Protein AF-A0A958FDQ9-F1 (afdb_monomer_lite)

Sequence (107 aa):
LAAIGYEPAINLDTLETREETASHRALYLRIGVAGFSFGNIMLLSFPEYLSIGDDLLASFRSFFGILNILLALPVLLYSASEYLLSAWRGLRHRTVNIDVPLSLGIL

Radius of gyration: 22.97 Å; chains: 1; bounding box: 44×41×72 Å

Secondary structure (DSSP, 8-state):
-TTS-------HHHHHHHHHHHHHHHHHHHHHHHHHHHHHHHHHHHHHHHT-SHHHHHHHHHHHHHHHHHHHHHIIIIISHHHHHHHHHHHHTT---THHHHHHHH-

Structure (mmCIF, N/CA/C/O backbone):
data_AF-A0A958FDQ9-F1
#
_entry.id   AF-A0A958FDQ9-F1
#
loop_
_atom_site.group_PDB
_atom_site.id
_atom_site.type_symbol
_atom_site.label_atom_id
_atom_site.label_alt_id
_atom_site.label_comp_id
_atom_site.label_asym_id
_atom_site.label_entity_id
_atom_site.label_seq_id
_atom_site.pdbx_PDB_ins_code
_atom_site.Cartn_x
_atom_site.Cartn_y
_atom_site.Cartn_z
_atom_site.occupancy
_atom_site.B_iso_or_equiv
_atom_site.auth_seq_id
_atom_site.auth_comp_id
_atom_site.auth_asym_id
_atom_site.auth_atom_id
_atom_site.pdbx_PDB_model_num
ATOM 1 N N . LEU A 1 1 ? -23.703 -27.492 38.932 1.00 51.25 1 LEU A N 1
ATOM 2 C CA . LEU A 1 1 ? -22.521 -26.633 39.184 1.00 51.25 1 LEU A CA 1
ATOM 3 C C . LEU A 1 1 ? -22.857 -25.218 39.695 1.00 51.25 1 LEU A C 1
ATOM 5 O O . LEU A 1 1 ? -21.961 -24.598 40.235 1.00 51.25 1 LEU A O 1
ATOM 9 N N . ALA A 1 2 ? -24.106 -24.727 39.642 1.00 50.47 2 ALA A N 1
ATOM 10 C CA . ALA A 1 2 ? -24.504 -23.422 40.211 1.00 50.47 2 ALA A CA 1
ATOM 11 C C . ALA A 1 2 ? -24.867 -23.448 41.721 1.00 50.47 2 ALA A C 1
ATOM 13 O O . ALA A 1 2 ? -25.482 -22.524 42.234 1.00 50.47 2 ALA A O 1
ATOM 14 N N . ALA A 1 3 ? -24.527 -24.524 42.438 1.00 59.78 3 ALA A N 1
ATOM 15 C CA . ALA A 1 3 ? -24.989 -24.767 43.810 1.00 59.78 3 ALA A CA 1
ATOM 16 C C . ALA A 1 3 ? -24.019 -24.274 44.905 1.00 59.78 3 ALA A C 1
ATOM 18 O O . ALA A 1 3 ? -24.304 -24.450 46.083 1.00 59.78 3 ALA A O 1
ATOM 19 N N . ILE A 1 4 ? -22.878 -23.681 44.532 1.00 65.00 4 ILE A N 1
ATOM 20 C CA . ILE A 1 4 ? -21.798 -23.293 45.463 1.00 65.00 4 ILE A CA 1
ATOM 21 C C . ILE A 1 4 ? -21.588 -21.772 45.571 1.00 65.00 4 ILE A C 1
ATOM 23 O O . ILE A 1 4 ? -20.571 -21.326 46.087 1.00 65.00 4 ILE A O 1
ATOM 27 N N . GLY A 1 5 ? -22.547 -20.962 45.110 1.00 57.28 5 GLY A N 1
ATOM 28 C CA . GLY A 1 5 ? -22.583 -19.517 45.390 1.00 57.28 5 GLY A CA 1
ATOM 29 C C . GLY A 1 5 ? -21.490 -18.664 44.736 1.00 57.28 5 GLY A C 1
ATOM 30 O O . GLY A 1 5 ? -21.445 -17.467 44.989 1.00 57.28 5 GLY A O 1
ATOM 31 N N . TYR A 1 6 ? -20.630 -19.238 43.892 1.00 55.41 6 TYR A N 1
ATOM 32 C CA . TYR A 1 6 ? -19.696 -18.456 43.088 1.00 55.41 6 TYR A CA 1
ATOM 33 C C . TYR A 1 6 ? -20.379 -18.009 41.798 1.00 55.41 6 TYR A C 1
ATOM 35 O O . TYR A 1 6 ? -20.676 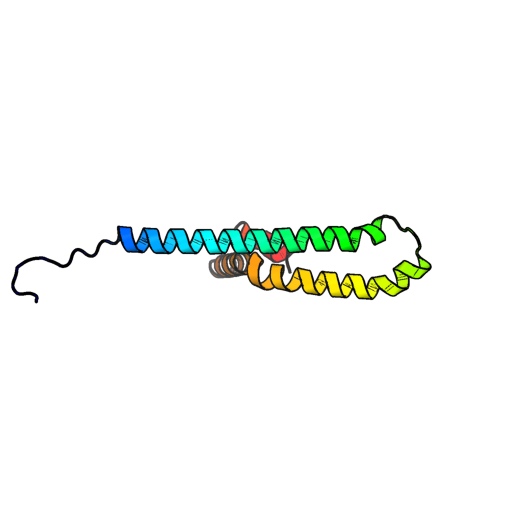-18.827 40.923 1.00 55.41 6 TYR A O 1
ATOM 43 N N . GLU A 1 7 ? -20.634 -16.709 41.695 1.00 63.53 7 GLU A N 1
ATOM 44 C CA . GLU A 1 7 ? -21.014 -16.078 40.438 1.00 63.53 7 GLU A CA 1
ATOM 45 C C . GLU A 1 7 ? -19.841 -16.244 39.453 1.00 63.53 7 GLU A C 1
ATOM 47 O O . GLU A 1 7 ? -18.689 -16.002 39.832 1.00 63.53 7 GLU A O 1
ATOM 52 N N . PRO A 1 8 ? -20.074 -16.731 38.222 1.00 66.38 8 PRO A N 1
ATOM 53 C CA . PRO A 1 8 ? -19.007 -16.862 37.242 1.00 66.38 8 PRO A CA 1
ATOM 54 C C . PRO A 1 8 ? -18.426 -15.474 36.963 1.00 66.38 8 PRO A C 1
ATOM 56 O O . PRO A 1 8 ? -19.095 -14.615 36.394 1.00 66.38 8 PRO A O 1
ATOM 59 N N . ALA A 1 9 ? -17.177 -15.255 37.375 1.00 63.38 9 ALA A N 1
ATOM 60 C CA . ALA A 1 9 ? -16.454 -14.026 37.094 1.00 63.38 9 ALA A CA 1
ATOM 61 C C . ALA A 1 9 ? -16.183 -13.944 35.585 1.00 63.38 9 ALA A C 1
ATOM 63 O O . ALA A 1 9 ? -15.235 -14.541 35.068 1.00 63.38 9 ALA A O 1
ATOM 64 N N . ILE A 1 10 ? -17.053 -13.241 34.859 1.00 60.75 10 ILE A N 1
ATOM 65 C CA . ILE A 1 10 ? -16.813 -12.875 33.464 1.00 60.75 10 ILE A CA 1
ATOM 66 C C . ILE A 1 10 ? -15.761 -11.765 33.485 1.00 60.75 10 ILE A C 1
ATOM 68 O O . ILE A 1 10 ? -16.077 -10.589 33.627 1.00 60.75 10 ILE A O 1
ATOM 72 N N . ASN A 1 11 ? -14.489 -12.153 33.401 1.00 65.06 11 ASN A N 1
ATOM 73 C CA . ASN A 1 11 ? -13.371 -11.217 33.330 1.00 65.06 11 ASN A CA 1
ATOM 74 C C . ASN A 1 11 ? -13.315 -10.598 31.925 1.00 65.06 11 ASN A C 1
ATOM 76 O O . ASN A 1 11 ? -12.637 -11.134 31.043 1.00 65.06 11 ASN A O 1
ATOM 80 N N . LEU A 1 12 ? -14.034 -9.487 31.713 1.00 63.81 12 LEU A N 1
ATOM 81 C CA . LEU A 1 12 ? -13.999 -8.732 30.452 1.00 63.81 12 LEU A CA 1
ATOM 82 C C . LEU A 1 12 ? -12.569 -8.322 30.061 1.00 63.81 12 LEU A C 1
ATOM 84 O O . LEU A 1 12 ? -12.224 -8.448 28.890 1.00 63.81 12 LEU A O 1
ATOM 88 N N . ASP A 1 13 ? -11.706 -8.000 31.030 1.00 65.81 13 ASP A N 1
ATOM 89 C CA . ASP A 1 13 ? -10.292 -7.657 30.794 1.00 65.81 13 ASP A CA 1
ATOM 90 C C . ASP A 1 13 ? -9.541 -8.726 29.982 1.00 65.81 13 ASP A C 1
ATOM 92 O O . ASP A 1 13 ? -8.711 -8.420 29.125 1.00 65.81 13 ASP A O 1
ATOM 96 N N . THR A 1 14 ? -9.837 -10.011 30.215 1.00 64.50 14 THR A N 1
ATOM 97 C CA . THR A 1 14 ? -9.173 -11.110 29.491 1.00 64.50 14 THR A CA 1
ATOM 98 C C . THR A 1 14 ? -9.655 -11.252 28.048 1.00 64.50 14 THR A C 1
ATOM 100 O O . THR A 1 14 ? -8.913 -11.759 27.203 1.00 64.50 14 THR A O 1
ATOM 103 N N . LEU A 1 15 ? -10.875 -10.795 27.752 1.00 63.94 15 LEU A N 1
ATOM 104 C CA . LEU A 1 15 ? -11.425 -10.751 26.398 1.00 63.94 15 LEU A CA 1
ATOM 105 C C . LEU A 1 15 ? -10.895 -9.527 25.643 1.00 63.94 15 LEU A C 1
ATOM 107 O O . LEU A 1 15 ? -10.404 -9.688 24.527 1.00 63.94 15 LEU A O 1
ATOM 111 N N . GLU A 1 16 ? -10.891 -8.352 26.275 1.00 64.19 16 GLU A N 1
ATOM 112 C CA . GLU A 1 16 ? -10.371 -7.105 25.696 1.00 64.19 16 GLU A CA 1
ATOM 113 C C . GLU A 1 16 ? -8.880 -7.225 25.346 1.00 64.19 16 GLU A C 1
ATOM 115 O O . GLU A 1 16 ? -8.488 -6.987 24.204 1.00 64.19 16 GLU A O 1
ATOM 120 N N . THR A 1 17 ? -8.057 -7.755 26.260 1.00 62.88 17 THR A N 1
ATOM 121 C CA . THR A 1 17 ? -6.615 -7.967 26.010 1.00 62.88 17 THR A CA 1
ATOM 122 C C . THR A 1 17 ? -6.362 -8.890 24.802 1.00 62.88 17 THR A C 1
ATOM 124 O O . THR A 1 17 ? -5.384 -8.745 24.055 1.00 62.88 17 THR A O 1
ATOM 127 N N . ARG A 1 18 ? -7.241 -9.877 24.578 1.00 61.97 18 ARG A N 1
ATOM 128 C CA . ARG A 1 18 ? -7.116 -10.824 23.460 1.00 61.97 18 ARG A CA 1
ATOM 129 C C . ARG A 1 18 ? -7.518 -10.197 22.123 1.00 61.97 18 ARG A C 1
ATOM 131 O O . ARG A 1 18 ? -6.902 -10.519 21.106 1.00 61.97 18 ARG A O 1
ATOM 138 N N . GLU A 1 19 ? -8.517 -9.319 22.111 1.00 63.22 19 GLU A N 1
ATOM 139 C CA . GLU A 1 19 ? -8.916 -8.577 20.909 1.00 63.22 19 GLU A CA 1
ATOM 140 C C . GLU A 1 19 ? -7.882 -7.513 20.520 1.00 63.22 19 GLU A C 1
ATOM 142 O O . GLU A 1 19 ? -7.509 -7.424 19.345 1.00 63.22 19 GLU A O 1
ATOM 147 N N . GLU A 1 20 ? -7.334 -6.777 21.491 1.00 64.12 20 GLU A N 1
ATOM 148 C CA . GLU A 1 20 ? -6.290 -5.774 21.253 1.00 64.12 20 GLU A CA 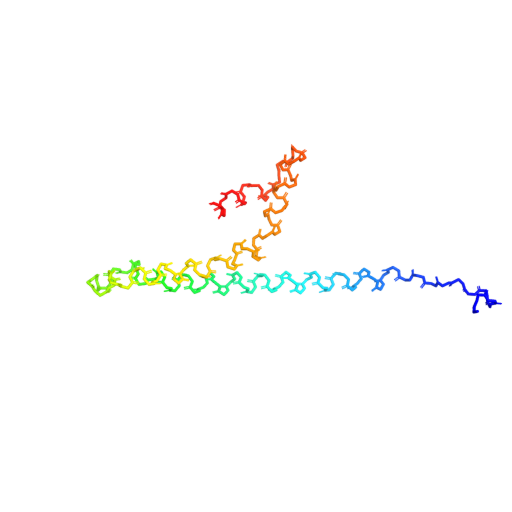1
ATOM 149 C C . GLU A 1 20 ? -5.046 -6.397 20.607 1.00 64.12 20 GLU A C 1
ATOM 151 O O . GLU A 1 20 ? -4.586 -5.965 19.545 1.00 64.12 20 GLU A O 1
ATOM 156 N N . THR A 1 21 ? -4.526 -7.481 21.187 1.00 68.06 21 THR A N 1
ATOM 157 C CA . THR A 1 21 ? -3.323 -8.162 20.673 1.00 68.06 21 THR A CA 1
ATOM 158 C C . THR A 1 21 ? -3.507 -8.724 19.257 1.00 68.06 21 THR A C 1
ATOM 160 O O . THR A 1 21 ? -2.579 -8.667 18.442 1.00 68.06 21 THR A O 1
ATOM 163 N N . ALA A 1 22 ? -4.701 -9.225 18.922 1.00 67.75 22 ALA A N 1
ATOM 164 C CA . ALA A 1 22 ? -5.024 -9.691 17.574 1.00 67.75 22 ALA A CA 1
ATOM 165 C C . ALA A 1 22 ? -5.097 -8.536 16.557 1.00 67.75 22 ALA A C 1
ATOM 167 O O . ALA A 1 22 ? -4.574 -8.664 15.443 1.00 67.75 22 ALA A O 1
ATOM 168 N N . SER A 1 23 ? -5.679 -7.399 16.953 1.00 71.94 23 SER A N 1
ATOM 169 C CA . SER A 1 23 ? -5.782 -6.184 16.133 1.00 71.94 23 SER A CA 1
ATOM 170 C C . SER A 1 23 ? -4.405 -5.609 15.780 1.00 71.94 23 SER A C 1
ATOM 172 O O . SER A 1 23 ? -4.104 -5.362 14.607 1.00 71.94 23 SER A O 1
ATOM 174 N N . HIS A 1 24 ? -3.504 -5.507 16.764 1.00 80.62 24 HIS A N 1
ATOM 175 C CA . HIS A 1 24 ? -2.140 -5.022 16.536 1.00 80.62 24 HIS A CA 1
ATOM 176 C C . HIS A 1 24 ? -1.362 -5.899 15.553 1.00 80.62 24 HIS A C 1
ATOM 178 O O . HIS A 1 24 ? -0.670 -5.390 14.669 1.00 80.62 24 HIS A O 1
ATOM 184 N N . ARG A 1 25 ? -1.512 -7.226 15.643 1.00 86.38 25 ARG A N 1
ATOM 185 C CA . ARG A 1 25 ? -0.839 -8.151 14.725 1.00 86.38 25 ARG A CA 1
ATOM 186 C C . ARG A 1 25 ? -1.298 -7.967 13.279 1.00 86.38 25 ARG A C 1
ATOM 188 O O . ARG A 1 25 ? -0.461 -7.976 12.377 1.00 86.38 25 ARG A O 1
ATOM 195 N N . ALA A 1 26 ? -2.598 -7.784 13.051 1.00 87.88 26 ALA A N 1
ATOM 196 C CA . ALA A 1 26 ? -3.134 -7.523 11.717 1.00 87.88 26 ALA A CA 1
ATOM 197 C C . ALA A 1 26 ? -2.612 -6.194 11.146 1.00 87.88 26 ALA A C 1
ATOM 199 O O . ALA A 1 26 ? -2.223 -6.137 9.979 1.00 87.88 26 ALA A O 1
ATOM 200 N N . LEU A 1 27 ? -2.531 -5.147 11.975 1.00 89.81 27 LEU A N 1
ATOM 201 C CA . LEU A 1 27 ? -1.963 -3.858 11.580 1.00 89.81 27 LEU A CA 1
ATOM 202 C C . LEU A 1 27 ? -0.493 -3.986 11.156 1.00 89.81 27 LEU A C 1
ATOM 204 O O . LEU A 1 27 ? -0.120 -3.502 10.089 1.00 89.81 27 LEU A O 1
ATOM 208 N N . TYR A 1 28 ? 0.335 -4.686 11.937 1.00 93.19 28 TYR A N 1
ATOM 209 C CA . TYR A 1 28 ? 1.743 -4.895 11.588 1.00 93.19 28 TYR A CA 1
ATOM 210 C C . TYR A 1 28 ? 1.919 -5.670 10.282 1.00 93.19 28 TYR A C 1
ATOM 212 O O . TYR A 1 28 ? 2.781 -5.322 9.477 1.00 93.19 28 TYR A O 1
ATOM 220 N N . LEU A 1 29 ? 1.084 -6.682 10.032 1.00 92.81 29 LEU A N 1
ATOM 221 C CA . LEU A 1 29 ? 1.104 -7.416 8.766 1.00 92.81 29 LEU A CA 1
ATOM 222 C C . LEU A 1 29 ? 0.712 -6.521 7.585 1.00 92.81 29 LEU A C 1
ATOM 224 O O . LEU A 1 29 ? 1.384 -6.550 6.558 1.00 92.81 29 LEU A O 1
ATOM 228 N N . ARG A 1 30 ? -0.320 -5.684 7.732 1.00 92.81 30 ARG A N 1
ATOM 229 C CA . ARG A 1 30 ? -0.738 -4.719 6.699 1.00 92.81 30 ARG A CA 1
ATOM 230 C C . ARG A 1 30 ? 0.359 -3.710 6.369 1.00 92.81 30 ARG A C 1
ATOM 232 O O . ARG A 1 30 ? 0.581 -3.433 5.190 1.00 92.81 30 ARG A O 1
ATOM 239 N N . ILE A 1 31 ? 1.060 -3.204 7.386 1.00 94.06 31 ILE A N 1
ATOM 240 C CA . ILE A 1 31 ? 2.218 -2.314 7.213 1.00 94.06 31 ILE A CA 1
ATOM 241 C C . ILE A 1 31 ? 3.362 -3.060 6.520 1.00 94.06 31 ILE A C 1
ATOM 243 O O . ILE A 1 31 ? 3.949 -2.531 5.581 1.00 94.06 31 ILE A O 1
ATOM 247 N N . GLY A 1 32 ? 3.651 -4.298 6.931 1.00 95.31 32 GLY A N 1
ATOM 248 C CA . GLY A 1 32 ? 4.687 -5.128 6.314 1.00 95.31 32 GLY A CA 1
ATOM 249 C C . GLY A 1 32 ? 4.426 -5.390 4.829 1.00 95.31 32 GLY A C 1
ATOM 250 O O . GLY A 1 32 ? 5.321 -5.205 4.009 1.00 95.31 32 GLY A O 1
ATOM 251 N N . VAL A 1 33 ? 3.189 -5.748 4.470 1.00 95.19 33 VAL A N 1
ATOM 252 C CA . VAL A 1 33 ? 2.771 -5.950 3.072 1.00 95.19 33 VAL A CA 1
ATOM 253 C C . VAL A 1 33 ? 2.874 -4.648 2.276 1.00 95.19 33 VAL A C 1
ATOM 255 O O . VAL A 1 33 ? 3.444 -4.648 1.187 1.00 95.19 33 VAL A O 1
ATOM 258 N N . ALA A 1 34 ? 2.386 -3.532 2.826 1.00 95.19 34 ALA A N 1
ATOM 259 C CA . ALA A 1 34 ? 2.458 -2.231 2.166 1.00 95.19 34 ALA A CA 1
ATOM 260 C C . ALA A 1 34 ? 3.910 -1.789 1.926 1.00 95.19 34 ALA A C 1
ATOM 262 O O . ALA A 1 34 ? 4.249 -1.395 0.814 1.00 95.19 34 ALA A O 1
ATOM 263 N N . GLY A 1 35 ? 4.778 -1.906 2.934 1.00 95.94 35 GLY A N 1
ATOM 264 C CA . GLY A 1 35 ? 6.195 -1.555 2.825 1.00 95.94 35 GLY A CA 1
ATOM 265 C C . GLY A 1 35 ? 6.954 -2.445 1.841 1.00 95.94 35 GLY A C 1
ATOM 266 O O . GLY A 1 35 ? 7.738 -1.942 1.037 1.00 95.94 35 GLY A O 1
ATOM 267 N N . PHE A 1 36 ? 6.685 -3.755 1.853 1.00 96.31 36 PHE A N 1
ATOM 268 C CA . PHE A 1 36 ? 7.272 -4.693 0.898 1.00 96.31 36 PHE A CA 1
ATOM 269 C C . PHE A 1 36 ? 6.879 -4.344 -0.540 1.00 96.31 36 PHE A C 1
ATOM 271 O O . PHE A 1 36 ? 7.755 -4.168 -1.389 1.00 96.31 36 PHE A O 1
ATOM 278 N N . SER A 1 37 ? 5.583 -4.197 -0.822 1.00 95.94 37 SER A N 1
ATOM 279 C CA . SER A 1 37 ? 5.116 -3.831 -2.160 1.00 95.94 37 SER A CA 1
ATOM 280 C C . SER A 1 37 ? 5.639 -2.463 -2.590 1.00 95.94 37 SER A C 1
ATOM 282 O O . SER A 1 37 ? 6.106 -2.333 -3.715 1.00 95.94 37 SER A O 1
ATOM 284 N N . PHE A 1 38 ? 5.630 -1.466 -1.700 1.00 95.19 38 PHE A N 1
ATOM 285 C CA . PHE A 1 38 ? 6.152 -0.125 -1.977 1.00 95.19 38 PHE A CA 1
ATOM 286 C C . PHE A 1 38 ? 7.624 -0.154 -2.402 1.00 95.19 38 PHE A C 1
ATOM 288 O O . PHE A 1 38 ? 7.978 0.412 -3.435 1.00 95.19 38 PHE A O 1
ATOM 295 N N . GLY A 1 39 ? 8.473 -0.861 -1.650 1.00 96.00 39 GLY A N 1
ATOM 296 C CA . GLY A 1 39 ? 9.892 -0.986 -1.980 1.00 96.00 39 GLY A CA 1
ATOM 297 C C . GLY A 1 39 ? 10.124 -1.675 -3.326 1.00 96.00 39 GLY A C 1
ATOM 298 O O . GLY A 1 39 ? 10.937 -1.212 -4.124 1.00 96.00 39 GLY A O 1
ATOM 299 N N . ASN A 1 40 ? 9.376 -2.745 -3.613 1.00 95.88 40 ASN A N 1
ATOM 300 C CA . ASN A 1 40 ? 9.486 -3.450 -4.891 1.00 95.88 40 ASN A CA 1
ATOM 301 C C . ASN A 1 40 ? 8.993 -2.595 -6.064 1.00 95.88 40 ASN A C 1
ATOM 303 O O . ASN A 1 40 ? 9.667 -2.536 -7.085 1.00 95.88 40 ASN A O 1
ATOM 307 N N . ILE A 1 41 ? 7.865 -1.895 -5.917 1.00 94.62 41 ILE A N 1
ATOM 308 C CA . ILE A 1 41 ? 7.329 -1.000 -6.951 1.00 94.62 41 ILE A CA 1
ATOM 309 C C . ILE A 1 41 ? 8.336 0.107 -7.277 1.00 94.62 41 ILE A C 1
ATOM 311 O O . ILE A 1 41 ? 8.632 0.357 -8.448 1.00 94.62 41 ILE A O 1
ATOM 315 N N . MET A 1 42 ? 8.920 0.732 -6.248 1.00 93.75 42 MET A N 1
ATOM 316 C CA . MET A 1 42 ? 9.968 1.737 -6.433 1.00 93.75 42 MET A CA 1
ATOM 317 C C . MET A 1 42 ? 11.186 1.168 -7.164 1.00 93.75 42 MET A C 1
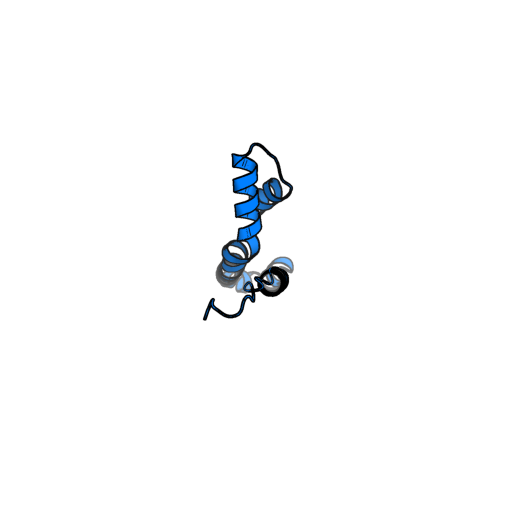ATOM 319 O O . MET A 1 42 ? 11.666 1.789 -8.110 1.00 93.75 42 MET A O 1
ATOM 323 N N . LEU A 1 43 ? 11.667 -0.014 -6.768 1.00 92.25 43 LEU A N 1
ATOM 324 C CA . LEU A 1 43 ? 12.826 -0.649 -7.396 1.00 92.25 43 LEU A CA 1
ATOM 325 C C . LEU A 1 43 ? 12.563 -1.020 -8.862 1.00 92.25 43 LEU A C 1
ATOM 327 O O . LEU A 1 43 ? 13.414 -0.782 -9.711 1.00 92.25 43 LEU A O 1
ATOM 331 N N . LEU A 1 44 ? 11.391 -1.580 -9.170 1.00 89.75 44 LEU A N 1
ATOM 332 C CA . LEU A 1 44 ? 11.009 -1.971 -10.531 1.00 89.75 44 LEU A CA 1
ATOM 333 C C . LEU A 1 44 ? 10.801 -0.763 -11.448 1.00 89.75 44 LEU A C 1
ATOM 335 O O . LEU A 1 44 ? 11.045 -0.860 -12.647 1.00 89.75 44 LEU A O 1
ATOM 339 N N . SER A 1 45 ? 10.375 0.368 -10.887 1.00 88.50 45 SER A N 1
ATOM 340 C CA . SER A 1 45 ? 10.182 1.623 -11.624 1.00 88.50 45 SER A CA 1
ATOM 341 C C . SER A 1 45 ? 11.482 2.430 -11.771 1.00 88.50 45 SER A C 1
ATOM 343 O O . SER A 1 45 ? 11.558 3.353 -12.576 1.00 88.50 45 SER A O 1
ATOM 345 N N . PHE A 1 46 ? 12.533 2.090 -11.018 1.00 87.69 46 PHE A N 1
ATOM 346 C CA . PHE A 1 46 ? 13.801 2.823 -11.010 1.00 87.69 46 PHE A CA 1
ATOM 347 C C . PHE A 1 46 ? 14.530 2.859 -12.370 1.00 87.69 46 PHE A C 1
ATOM 349 O O . PHE A 1 46 ? 14.978 3.939 -12.760 1.00 87.69 46 PHE A O 1
ATOM 356 N N . PRO A 1 47 ? 14.635 1.755 -13.139 1.00 83.12 47 PRO A N 1
ATOM 357 C CA . PRO A 1 47 ? 15.294 1.781 -14.446 1.00 83.12 47 PRO A CA 1
ATOM 358 C C . PRO A 1 47 ? 14.599 2.705 -15.456 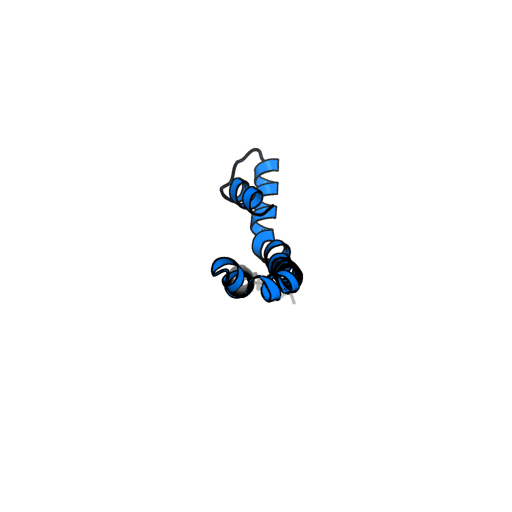1.00 83.12 47 PRO A C 1
ATOM 360 O O . PRO A 1 47 ? 15.273 3.325 -16.275 1.00 83.12 47 PRO A O 1
ATOM 363 N N . GLU A 1 48 ? 13.271 2.837 -15.365 1.00 81.56 48 GLU A N 1
ATOM 364 C CA . GLU A 1 48 ? 12.486 3.737 -16.219 1.00 81.56 48 GLU A CA 1
ATOM 365 C C . GLU A 1 48 ? 12.840 5.209 -15.954 1.00 81.56 48 GLU A C 1
ATOM 367 O O . GLU A 1 48 ? 12.979 5.985 -16.896 1.00 81.56 48 GLU A O 1
ATOM 372 N N . TYR A 1 49 ? 13.100 5.588 -14.697 1.00 82.88 49 TYR A N 1
ATOM 373 C CA . TYR A 1 49 ? 13.537 6.947 -14.356 1.00 82.88 49 TYR A CA 1
ATOM 374 C C . TYR A 1 49 ? 14.923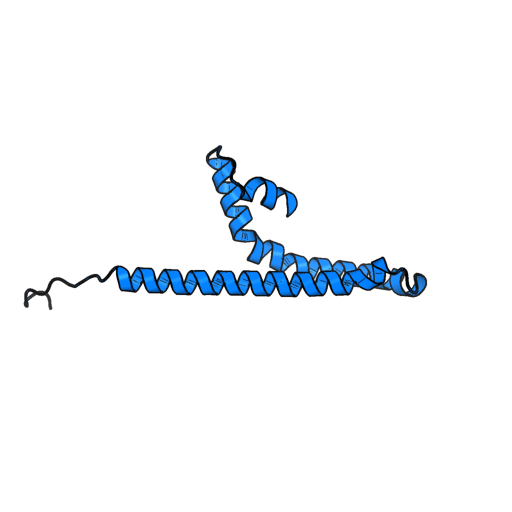 7.306 -14.897 1.00 82.88 49 TYR A C 1
ATOM 376 O O . TYR A 1 49 ? 15.185 8.476 -15.170 1.00 82.88 49 TYR A O 1
ATOM 384 N N . LEU A 1 50 ? 15.823 6.329 -15.032 1.00 83.38 50 LEU A N 1
ATOM 385 C CA . LEU A 1 50 ? 17.196 6.586 -15.467 1.00 83.38 50 LEU A CA 1
ATOM 386 C C . LEU A 1 50 ? 17.357 6.633 -16.994 1.00 83.38 50 LEU A C 1
ATOM 388 O O . LEU A 1 50 ? 18.412 7.060 -17.457 1.00 83.38 50 LEU A O 1
ATOM 392 N N . SER A 1 51 ? 16.344 6.219 -17.769 1.00 73.62 51 SER A N 1
ATOM 393 C CA . SER A 1 51 ? 16.392 6.171 -19.248 1.00 73.62 51 SER A CA 1
ATOM 394 C C . SER A 1 51 ? 17.632 5.430 -19.794 1.00 73.62 51 SER A C 1
ATOM 396 O O . SER A 1 51 ? 18.201 5.784 -20.826 1.00 73.62 51 SER A O 1
ATOM 398 N N . ILE A 1 52 ? 18.123 4.417 -19.065 1.00 67.81 52 ILE A N 1
ATOM 399 C CA . ILE A 1 52 ? 19.320 3.654 -19.446 1.00 67.81 52 ILE A CA 1
ATOM 400 C C . ILE A 1 52 ? 18.893 2.502 -20.359 1.00 67.81 52 ILE A C 1
ATOM 402 O O . ILE A 1 52 ? 18.307 1.529 -19.892 1.00 67.81 52 ILE A O 1
ATOM 406 N N . GLY A 1 53 ? 19.245 2.571 -21.645 1.00 66.31 53 GLY A N 1
ATOM 407 C CA . GLY A 1 53 ? 19.040 1.464 -22.590 1.00 66.31 53 GLY A CA 1
ATOM 408 C C . GLY A 1 53 ? 17.599 1.331 -23.091 1.00 66.31 53 GLY A C 1
ATOM 409 O O . GLY A 1 53 ? 17.027 0.241 -23.023 1.00 66.31 53 GLY A O 1
ATOM 410 N N . ASP A 1 54 ? 17.045 2.432 -23.609 1.00 67.19 54 ASP A N 1
ATOM 411 C CA . ASP A 1 54 ? 15.651 2.576 -24.057 1.00 67.19 54 ASP A CA 1
ATOM 412 C C . ASP A 1 54 ? 15.142 1.443 -24.959 1.00 67.19 54 ASP A C 1
ATOM 414 O O . ASP A 1 54 ? 14.006 1.009 -24.790 1.00 67.19 54 ASP A O 1
ATOM 418 N N . ASP A 1 55 ? 15.963 0.896 -25.859 1.00 70.44 55 ASP A N 1
ATOM 419 C CA . ASP A 1 55 ? 15.512 -0.149 -26.790 1.00 70.44 55 ASP A CA 1
ATOM 420 C C . ASP A 1 55 ? 15.169 -1.476 -26.090 1.00 70.44 55 ASP A C 1
ATOM 422 O O . ASP A 1 55 ? 14.163 -2.117 -26.402 1.00 70.44 55 ASP A O 1
ATOM 426 N N . LEU A 1 56 ? 15.977 -1.895 -25.109 1.00 68.38 56 LEU A N 1
ATOM 427 C CA . LEU A 1 56 ? 15.697 -3.100 -24.323 1.00 68.38 56 LEU A CA 1
ATOM 428 C C . LEU A 1 56 ? 14.601 -2.801 -23.298 1.00 68.38 56 LEU A C 1
ATOM 430 O O . LEU A 1 56 ? 13.663 -3.586 -23.136 1.00 68.38 56 LEU A O 1
ATOM 434 N N . LEU A 1 57 ? 14.692 -1.650 -22.628 1.00 73.94 57 LEU A N 1
ATOM 435 C CA . LEU A 1 57 ? 13.760 -1.265 -21.575 1.00 73.94 57 LEU A CA 1
ATOM 436 C C . LEU A 1 57 ? 12.332 -1.097 -22.106 1.00 73.94 57 LEU A C 1
ATOM 438 O O . LEU A 1 57 ? 11.387 -1.509 -21.435 1.00 73.94 57 LEU A O 1
ATOM 442 N N . ALA A 1 58 ? 12.164 -0.593 -23.332 1.00 74.81 58 ALA A N 1
ATOM 443 C CA . ALA A 1 58 ? 10.866 -0.468 -23.990 1.00 74.81 58 ALA A CA 1
ATOM 444 C C . ALA A 1 58 ? 10.147 -1.820 -24.118 1.00 74.81 58 ALA A C 1
ATOM 446 O O . ALA A 1 58 ? 8.940 -1.899 -23.877 1.00 74.81 58 ALA A O 1
ATOM 447 N N . SER A 1 59 ? 10.881 -2.900 -24.416 1.00 78.88 59 SER A N 1
ATOM 448 C CA . SER A 1 59 ? 10.304 -4.246 -24.500 1.00 78.88 59 SER A CA 1
ATOM 449 C C . SER A 1 59 ? 9.884 -4.793 -23.130 1.00 78.88 59 SER A C 1
ATOM 451 O O . SER A 1 59 ? 8.901 -5.529 -23.041 1.00 78.88 59 SER A O 1
ATOM 453 N N . PHE A 1 60 ? 10.599 -4.440 -22.057 1.00 82.62 60 PHE A N 1
ATOM 454 C CA . PHE A 1 60 ? 10.296 -4.894 -20.692 1.00 82.62 60 PHE A CA 1
ATOM 455 C C . PHE A 1 60 ? 9.357 -3.961 -19.922 1.00 82.62 60 PHE A C 1
ATOM 457 O O . PHE A 1 60 ? 8.822 -4.354 -18.887 1.00 82.62 60 PHE A O 1
ATOM 464 N N . ARG A 1 61 ? 9.082 -2.760 -20.434 1.00 83.62 61 ARG A N 1
ATOM 465 C CA . ARG A 1 61 ? 8.199 -1.773 -19.801 1.00 83.62 61 ARG A CA 1
ATOM 466 C C . ARG A 1 61 ? 6.826 -2.349 -19.464 1.00 83.62 61 ARG A C 1
ATOM 468 O O . ARG A 1 61 ? 6.333 -2.181 -18.353 1.00 83.62 61 ARG A O 1
ATOM 475 N N . SER A 1 62 ? 6.241 -3.103 -20.395 1.00 86.38 62 SER A N 1
ATOM 476 C CA . SER A 1 62 ? 4.957 -3.781 -20.170 1.00 86.38 62 SER A CA 1
ATOM 477 C C . SER A 1 62 ? 5.054 -4.857 -19.084 1.00 86.38 62 SER A C 1
ATOM 479 O O . SER A 1 62 ? 4.152 -4.981 -18.260 1.00 86.38 62 SER A O 1
ATOM 481 N N . PHE A 1 63 ? 6.160 -5.604 -19.040 1.00 88.75 63 PHE A N 1
ATOM 482 C CA . PHE A 1 63 ? 6.399 -6.623 -18.018 1.00 88.75 63 PHE A CA 1
ATOM 483 C C . PHE A 1 63 ? 6.515 -6.002 -16.619 1.00 88.75 63 PHE A C 1
ATOM 485 O O . PHE A 1 63 ? 5.824 -6.438 -15.698 1.00 88.75 63 PHE A O 1
ATOM 492 N N . PHE A 1 64 ? 7.310 -4.939 -16.468 1.00 89.62 64 PHE A N 1
ATOM 493 C CA . PHE A 1 64 ? 7.424 -4.209 -15.204 1.00 89.62 64 PHE A CA 1
ATOM 494 C C . PHE A 1 64 ? 6.106 -3.551 -14.794 1.00 89.62 64 PHE A C 1
ATOM 496 O O . PHE A 1 64 ? 5.746 -3.596 -13.622 1.00 89.62 64 PHE A O 1
ATOM 503 N N . GLY A 1 65 ? 5.343 -3.001 -15.742 1.00 90.19 65 GLY A N 1
ATOM 504 C CA . GLY A 1 65 ? 4.013 -2.447 -15.481 1.00 90.19 65 GLY A CA 1
ATOM 505 C C . GLY A 1 65 ? 3.041 -3.485 -14.913 1.00 90.19 65 GLY A C 1
ATOM 506 O O . GLY A 1 65 ? 2.392 -3.238 -13.898 1.00 90.19 65 GLY A O 1
ATOM 507 N N . ILE A 1 66 ? 2.987 -4.679 -15.510 1.00 93.75 66 ILE A N 1
ATOM 508 C CA . ILE A 1 66 ? 2.148 -5.779 -15.009 1.00 93.75 66 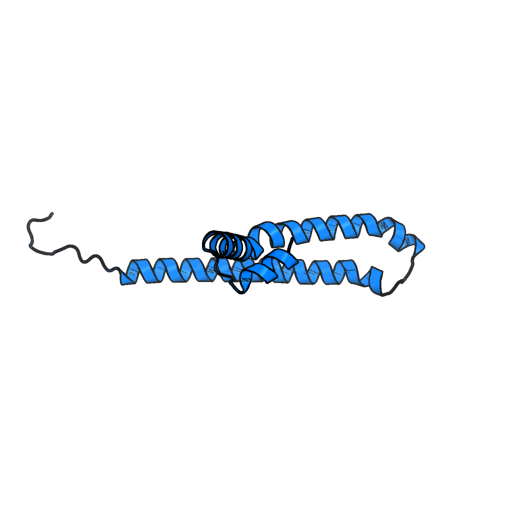ILE A CA 1
ATOM 509 C C . ILE A 1 66 ? 2.593 -6.202 -13.605 1.00 93.75 66 ILE A C 1
ATOM 511 O O . ILE A 1 66 ? 1.752 -6.413 -12.732 1.00 93.75 66 ILE A O 1
ATOM 515 N N . LEU A 1 67 ? 3.904 -6.290 -13.367 1.00 93.75 67 LEU A N 1
ATOM 516 C CA . LEU A 1 67 ? 4.453 -6.662 -12.064 1.00 93.75 67 LEU A CA 1
ATOM 517 C C . LEU A 1 67 ? 4.130 -5.612 -10.986 1.00 93.75 67 LEU A C 1
ATOM 519 O O . LEU A 1 67 ? 3.756 -5.965 -9.870 1.00 93.75 67 LEU A O 1
ATOM 523 N N . ASN A 1 68 ? 4.189 -4.327 -11.342 1.00 94.31 68 ASN A N 1
ATOM 524 C CA . ASN A 1 68 ? 3.766 -3.222 -10.486 1.00 94.31 68 ASN A CA 1
ATOM 525 C C . ASN A 1 68 ? 2.277 -3.316 -10.127 1.00 94.31 68 ASN A C 1
ATOM 527 O O . ASN A 1 68 ? 1.928 -3.220 -8.952 1.00 94.31 68 ASN A O 1
ATOM 531 N N . ILE A 1 69 ? 1.398 -3.570 -11.105 1.00 94.56 69 ILE A N 1
ATOM 532 C CA . ILE A 1 69 ? -0.041 -3.766 -10.851 1.00 94.56 69 ILE A CA 1
ATOM 533 C C . ILE A 1 69 ? -0.273 -4.971 -9.932 1.00 94.56 69 ILE A C 1
ATOM 535 O O . ILE A 1 69 ? -1.071 -4.892 -8.996 1.00 94.56 69 ILE A O 1
ATOM 539 N N . LEU A 1 70 ? 0.451 -6.072 -10.155 1.00 95.88 70 LEU A N 1
ATOM 540 C CA . LEU A 1 70 ? 0.354 -7.273 -9.328 1.00 95.88 70 LEU A CA 1
ATOM 541 C C . LEU A 1 70 ? 0.745 -7.000 -7.869 1.00 95.88 70 LEU A C 1
ATOM 543 O O . LEU A 1 70 ? 0.112 -7.535 -6.963 1.00 95.88 70 LEU A O 1
ATOM 547 N N . LEU A 1 71 ? 1.755 -6.159 -7.636 1.00 94.81 71 LEU A N 1
ATOM 548 C CA . LEU A 1 71 ? 2.189 -5.751 -6.297 1.00 94.81 71 LEU A CA 1
ATOM 549 C C . LEU A 1 71 ? 1.271 -4.703 -5.656 1.00 94.81 71 LEU A C 1
ATOM 551 O O . LEU A 1 71 ? 1.136 -4.691 -4.431 1.00 94.81 71 LEU A O 1
ATOM 555 N N . ALA A 1 72 ? 0.636 -3.846 -6.458 1.00 94.75 72 ALA A N 1
ATOM 556 C CA . ALA A 1 72 ? -0.305 -2.830 -5.990 1.00 94.75 72 ALA A CA 1
ATOM 557 C C . ALA A 1 72 ? -1.650 -3.438 -5.556 1.00 94.75 72 ALA A C 1
ATOM 559 O O . ALA A 1 72 ? -2.249 -2.984 -4.583 1.00 94.75 72 ALA A O 1
ATOM 560 N N . LEU A 1 73 ? -2.098 -4.506 -6.221 1.00 94.69 73 LEU A N 1
ATOM 561 C CA . LEU A 1 73 ? -3.333 -5.236 -5.915 1.00 94.69 73 LEU A CA 1
ATOM 562 C C . LEU A 1 73 ? -3.479 -5.651 -4.437 1.00 94.69 73 LEU A C 1
ATOM 564 O O . LEU A 1 73 ? -4.479 -5.281 -3.820 1.00 94.69 73 LEU A O 1
ATOM 568 N N . PRO A 1 74 ? -2.526 -6.381 -3.823 1.00 92.56 74 PRO A N 1
ATOM 569 C CA . PRO A 1 74 ? -2.631 -6.749 -2.415 1.00 92.56 74 PRO A CA 1
ATOM 570 C C . PRO A 1 74 ? -2.578 -5.525 -1.494 1.00 92.56 74 PRO A C 1
ATOM 572 O O . PRO A 1 74 ? -3.247 -5.525 -0.467 1.00 92.56 74 PRO A O 1
ATOM 575 N N . VAL A 1 75 ? -1.860 -4.458 -1.855 1.00 94.81 75 VAL A N 1
ATOM 576 C CA . VAL A 1 75 ? -1.839 -3.218 -1.057 1.00 94.81 75 VAL A CA 1
ATOM 577 C C . VAL A 1 75 ? -3.214 -2.558 -1.055 1.00 94.81 75 VAL A C 1
ATOM 579 O O . VAL A 1 75 ? -3.728 -2.213 0.009 1.00 94.81 75 VAL A O 1
ATOM 582 N N . LEU A 1 76 ? -3.836 -2.442 -2.228 1.00 93.88 76 LEU A N 1
ATOM 583 C CA . LEU A 1 76 ? -5.158 -1.848 -2.396 1.00 93.88 76 LEU A CA 1
ATOM 584 C C . LEU A 1 76 ? -6.244 -2.671 -1.687 1.00 93.88 76 LEU A C 1
ATOM 586 O O . LEU A 1 76 ? -7.090 -2.122 -0.987 1.00 93.88 76 LEU A O 1
ATOM 590 N N . LEU A 1 77 ? -6.213 -3.997 -1.830 1.00 93.38 77 LEU A N 1
ATOM 591 C CA . LEU A 1 77 ? -7.261 -4.866 -1.292 1.00 93.38 77 LEU A CA 1
ATOM 592 C C . LEU A 1 77 ? -7.092 -5.194 0.196 1.00 93.38 77 LEU A C 1
ATOM 594 O O . LEU A 1 77 ? -8.095 -5.358 0.886 1.00 93.38 77 LEU A O 1
ATOM 598 N N . TYR A 1 78 ? -5.860 -5.324 0.698 1.00 92.56 78 TYR A N 1
ATOM 599 C CA . TYR A 1 78 ? -5.594 -5.763 2.075 1.00 92.56 78 TYR A CA 1
ATOM 600 C C . TYR A 1 78 ? -5.166 -4.624 3.002 1.00 92.56 78 TYR A C 1
ATOM 602 O O . TYR A 1 78 ? -5.687 -4.508 4.112 1.00 92.56 78 TYR A O 1
ATOM 610 N N . SER A 1 79 ? -4.220 -3.785 2.574 1.00 92.69 79 SER A N 1
ATOM 611 C CA . SER A 1 79 ? -3.693 -2.712 3.425 1.00 92.69 79 SER A CA 1
ATOM 612 C C . SER A 1 79 ? -4.603 -1.482 3.424 1.00 92.69 79 SER A C 1
ATOM 614 O O . SER A 1 79 ? -4.800 -0.881 4.478 1.00 92.69 79 SER A O 1
ATOM 616 N N . ALA A 1 80 ? -5.207 -1.130 2.282 1.00 91.94 80 ALA A N 1
ATOM 617 C CA . ALA A 1 80 ? -6.090 0.034 2.179 1.00 91.94 80 ALA A CA 1
ATOM 618 C C . ALA A 1 80 ? -7.548 -0.224 2.614 1.00 91.94 80 ALA A C 1
ATOM 620 O O . ALA A 1 80 ? -8.328 0.722 2.734 1.00 91.94 80 ALA A O 1
ATOM 621 N N . SER A 1 81 ? -7.929 -1.479 2.889 1.00 91.00 81 SER A N 1
ATOM 622 C CA . SER A 1 81 ? -9.323 -1.868 3.155 1.00 91.00 81 SER A CA 1
ATOM 623 C C . SER A 1 81 ? -9.964 -1.119 4.328 1.00 91.00 81 SER A C 1
ATOM 625 O O . SER A 1 81 ? -11.139 -0.765 4.263 1.00 91.00 81 SER A O 1
ATOM 627 N N . GLU A 1 82 ? -9.208 -0.872 5.402 1.00 88.88 82 GLU A N 1
ATOM 628 C CA . GLU A 1 82 ? -9.700 -0.143 6.582 1.00 88.88 82 GLU A CA 1
ATOM 629 C C . GLU A 1 82 ? -10.007 1.319 6.255 1.00 88.88 82 GLU A C 1
ATOM 631 O O . GLU A 1 82 ? -11.051 1.832 6.659 1.00 88.88 82 GLU A O 1
ATOM 636 N N . TYR A 1 83 ? -9.133 1.969 5.481 1.00 91.50 83 TYR A N 1
ATOM 637 C CA . TYR A 1 83 ? -9.310 3.358 5.064 1.00 91.50 83 TYR A CA 1
ATOM 638 C C . TYR A 1 83 ? -10.525 3.499 4.149 1.00 91.50 83 TYR A C 1
ATOM 640 O O . TYR A 1 83 ? -11.386 4.338 4.406 1.00 91.50 83 TYR A O 1
ATOM 648 N N . LEU A 1 84 ? -10.660 2.606 3.161 1.00 91.44 84 LEU A N 1
ATOM 649 C CA . LEU A 1 84 ? -11.812 2.556 2.254 1.00 91.44 84 LEU A CA 1
ATOM 650 C C . LEU A 1 84 ? -13.129 2.360 3.018 1.00 91.44 84 LEU A C 1
ATOM 652 O O . LEU A 1 84 ? -14.122 3.042 2.753 1.00 91.44 84 LEU A O 1
ATOM 656 N N . LEU A 1 85 ? -13.143 1.455 4.000 1.00 91.75 85 LEU A N 1
ATOM 657 C CA . LEU A 1 85 ? -14.329 1.182 4.808 1.00 91.75 85 LEU A CA 1
ATOM 658 C C . LEU A 1 85 ? -14.674 2.350 5.744 1.00 91.75 85 LEU A C 1
ATOM 660 O O . LEU A 1 85 ? -15.849 2.699 5.884 1.00 91.75 85 LEU A O 1
ATOM 664 N N . SER A 1 86 ? -13.669 2.968 6.367 1.00 91.56 86 SER A N 1
ATOM 665 C CA . SER A 1 86 ? -13.836 4.160 7.206 1.00 91.56 86 SER A CA 1
ATOM 666 C C . SER A 1 86 ? -14.358 5.349 6.394 1.00 91.56 86 SER A C 1
ATOM 668 O O . SER A 1 86 ? -15.338 5.987 6.788 1.00 91.56 86 SER A O 1
ATOM 670 N N . ALA A 1 87 ? -13.789 5.591 5.211 1.00 91.31 87 ALA A N 1
ATOM 671 C CA . ALA A 1 87 ? -14.228 6.623 4.280 1.00 91.31 87 ALA A CA 1
ATOM 672 C C . ALA A 1 87 ? -15.679 6.413 3.830 1.00 91.31 87 ALA A C 1
ATOM 674 O O . ALA A 1 87 ? -16.479 7.350 3.866 1.00 91.31 87 ALA A O 1
ATOM 675 N N . TRP A 1 88 ? -16.048 5.178 3.474 1.00 90.31 88 TRP A N 1
ATOM 676 C CA . TRP A 1 88 ? -17.419 4.828 3.095 1.00 90.31 88 TRP A CA 1
ATOM 677 C C . TRP A 1 88 ? -18.419 5.096 4.226 1.00 90.31 88 TRP A C 1
ATOM 679 O O . TRP A 1 88 ? -19.488 5.672 4.005 1.00 90.31 88 TRP A O 1
ATOM 689 N N . ARG A 1 89 ? -18.070 4.712 5.462 1.00 91.19 89 ARG A N 1
ATOM 690 C CA . ARG A 1 89 ? -18.896 4.986 6.647 1.00 91.19 89 ARG A CA 1
ATOM 691 C C . ARG A 1 89 ? -19.019 6.486 6.906 1.00 91.19 89 ARG A C 1
ATOM 693 O O . ARG A 1 89 ? -20.136 6.958 7.105 1.00 91.19 89 ARG A O 1
ATOM 700 N N . GLY A 1 90 ? -17.918 7.236 6.857 1.00 89.06 90 GLY A N 1
ATOM 701 C CA . GLY A 1 90 ? -17.927 8.692 7.031 1.00 89.06 90 GLY A CA 1
ATOM 702 C C . GLY A 1 90 ? -18.830 9.381 6.009 1.00 89.06 90 GLY A C 1
ATOM 703 O O . GLY A 1 90 ? -19.713 10.160 6.372 1.00 89.06 90 GLY A O 1
ATOM 704 N N . LEU A 1 91 ? -18.712 8.992 4.737 1.00 88.31 91 LEU A N 1
ATOM 705 C CA . LEU A 1 91 ? -19.559 9.516 3.669 1.00 88.31 91 LEU A CA 1
ATOM 706 C C . LEU A 1 91 ? -21.046 9.214 3.915 1.00 88.31 91 LEU A C 1
ATOM 708 O O . LEU A 1 91 ? -21.890 10.100 3.769 1.00 88.31 91 LEU A O 1
ATOM 712 N N . ARG A 1 92 ? -21.371 7.995 4.369 1.00 90.12 92 ARG A N 1
ATOM 713 C CA . ARG A 1 92 ? -22.745 7.605 4.730 1.00 90.12 92 ARG A CA 1
ATOM 714 C C . ARG A 1 92 ? -23.305 8.422 5.897 1.00 90.12 92 ARG A C 1
ATOM 716 O O . ARG A 1 92 ? -24.492 8.741 5.894 1.00 90.12 92 ARG A O 1
ATOM 723 N N . HIS A 1 93 ? -22.473 8.777 6.872 1.00 90.56 93 HIS A N 1
ATOM 724 C CA . HIS A 1 93 ? -22.863 9.587 8.029 1.00 90.56 93 HIS A CA 1
ATOM 725 C C . HIS A 1 93 ? -22.771 11.104 7.787 1.00 90.56 93 HIS A C 1
ATOM 727 O O . HIS A 1 93 ? -23.032 11.876 8.706 1.00 90.56 93 HIS A O 1
ATOM 733 N N . ARG A 1 94 ? -22.463 11.543 6.553 1.00 86.00 94 ARG A N 1
ATOM 734 C CA . ARG A 1 94 ? -22.219 12.953 6.187 1.00 86.00 94 ARG A CA 1
ATOM 735 C C . ARG A 1 94 ? -21.109 13.616 7.015 1.00 86.00 94 ARG A C 1
ATOM 737 O O . ARG A 1 94 ? -21.104 14.832 7.184 1.00 86.00 94 ARG A O 1
ATOM 744 N N . THR A 1 95 ? -20.156 12.828 7.502 1.00 85.31 95 THR A N 1
ATOM 745 C CA . THR A 1 95 ? -18.982 13.306 8.236 1.00 85.31 95 THR A CA 1
ATOM 746 C C . THR A 1 95 ? -17.732 13.071 7.398 1.00 85.31 95 THR A C 1
ATOM 748 O O . THR A 1 95 ? -17.451 11.948 6.977 1.00 85.31 95 THR A O 1
ATOM 751 N N . VAL A 1 96 ? -16.964 14.129 7.140 1.00 83.88 96 VAL A N 1
ATOM 752 C CA . VAL A 1 96 ? -15.711 14.018 6.385 1.00 83.88 96 VAL A CA 1
ATOM 753 C C . VAL A 1 96 ? -14.592 13.626 7.346 1.00 83.88 96 VAL A C 1
ATOM 755 O O . VAL A 1 96 ? -14.140 14.444 8.142 1.00 83.88 96 VAL A O 1
ATOM 758 N N . ASN A 1 97 ? -14.159 12.369 7.264 1.00 86.56 97 ASN A N 1
ATOM 759 C CA . ASN A 1 97 ? -12.989 11.866 7.986 1.00 86.56 97 ASN A CA 1
ATOM 760 C C . ASN A 1 97 ? -11.723 12.062 7.140 1.00 86.56 97 ASN A C 1
ATOM 762 O O . ASN A 1 97 ? -11.806 12.145 5.914 1.00 86.56 97 ASN A O 1
ATOM 766 N N . ILE A 1 98 ? -10.546 12.069 7.777 1.00 91.88 98 ILE A N 1
ATOM 767 C CA . ILE A 1 98 ? -9.246 12.136 7.079 1.00 91.88 98 ILE A CA 1
ATOM 768 C C . ILE A 1 98 ? -9.066 10.999 6.057 1.00 91.88 98 ILE A C 1
ATOM 770 O O . ILE A 1 98 ? -8.393 11.164 5.042 1.00 91.88 98 ILE A O 1
ATOM 774 N N . ASP A 1 99 ? -9.752 9.879 6.275 1.00 91.81 99 ASP A N 1
ATOM 775 C CA . ASP A 1 99 ? -9.708 8.711 5.400 1.00 91.81 99 ASP A CA 1
ATOM 776 C C . ASP A 1 99 ? -10.429 8.933 4.061 1.00 91.81 99 ASP A C 1
ATOM 778 O O . ASP A 1 99 ? -10.166 8.209 3.104 1.00 91.81 99 ASP A O 1
ATOM 782 N N . VAL A 1 100 ? -11.321 9.929 3.959 1.00 90.50 100 VAL A N 1
ATOM 783 C CA . VAL A 1 100 ? -12.082 10.235 2.733 1.00 90.50 100 VAL A CA 1
ATOM 784 C C . VAL A 1 100 ? -11.175 10.735 1.600 1.00 90.50 100 VAL A C 1
ATOM 786 O O . VAL A 1 100 ? -11.153 10.088 0.552 1.00 90.50 100 VAL A O 1
ATOM 789 N N . PRO A 1 101 ? -10.405 11.833 1.761 1.00 91.88 101 PRO A N 1
ATOM 790 C CA . PRO A 1 101 ? -9.465 12.263 0.727 1.00 91.88 101 PRO A CA 1
ATOM 791 C C . PRO A 1 101 ? -8.357 11.230 0.487 1.00 91.88 101 PRO A C 1
ATOM 793 O O . PRO A 1 101 ? -7.929 11.061 -0.650 1.00 91.88 101 PRO A O 1
ATOM 796 N N . LEU A 1 102 ? -7.930 10.500 1.525 1.00 91.75 102 LEU A N 1
ATOM 797 C CA . LEU A 1 102 ? -6.930 9.441 1.390 1.00 91.75 102 LEU A CA 1
ATOM 798 C C . LEU A 1 102 ? -7.427 8.310 0.479 1.00 91.75 102 LEU A C 1
ATOM 800 O O . LEU A 1 102 ? -6.740 7.928 -0.461 1.00 91.75 102 LEU A O 1
ATOM 804 N N . SER A 1 103 ? -8.639 7.808 0.724 1.00 90.81 103 SER A N 1
ATOM 805 C CA . SER A 1 103 ? -9.231 6.725 -0.072 1.00 90.81 103 SER A CA 1
ATOM 806 C C . SER A 1 103 ? -9.515 7.155 -1.509 1.00 90.81 103 SER A C 1
ATOM 808 O O . SER A 1 103 ? -9.377 6.345 -2.417 1.00 90.81 103 SER A O 1
ATOM 810 N N . LEU A 1 104 ? -9.860 8.429 -1.726 1.00 91.38 104 LEU A N 1
ATOM 811 C CA . LEU A 1 104 ? -9.993 9.008 -3.065 1.00 91.38 104 LEU A CA 1
ATOM 812 C C . LEU A 1 104 ? -8.666 9.076 -3.825 1.00 91.38 104 LEU A C 1
ATOM 814 O O . LEU A 1 104 ? -8.688 8.982 -5.039 1.00 91.38 104 LEU A O 1
ATOM 818 N N . GLY A 1 105 ? -7.535 9.263 -3.141 1.00 91.69 105 GLY A N 1
ATOM 819 C CA . GLY A 1 105 ? -6.220 9.250 -3.788 1.00 91.69 105 GLY A CA 1
ATOM 820 C C . GLY A 1 105 ? -5.705 7.845 -4.114 1.00 91.69 105 GLY A C 1
ATOM 821 O O . GLY A 1 105 ? -4.820 7.702 -4.950 1.00 91.69 105 GLY A O 1
ATOM 822 N N . ILE A 1 106 ? -6.223 6.821 -3.431 1.00 90.44 106 ILE A N 1
ATOM 823 C CA . ILE A 1 106 ? -5.861 5.414 -3.659 1.00 90.44 106 ILE A CA 1
ATOM 824 C C . ILE A 1 106 ? -6.619 4.825 -4.862 1.00 90.44 106 ILE A C 1
ATOM 826 O O . ILE A 1 106 ? -6.094 3.922 -5.514 1.00 90.44 106 ILE A O 1
ATOM 830 N N . LEU A 1 107 ? -7.844 5.300 -5.117 1.00 86.38 107 LEU A N 1
ATOM 831 C CA . LEU A 1 107 ? -8.715 4.883 -6.225 1.00 86.38 107 LEU A CA 1
ATOM 832 C C . LEU A 1 107 ? -8.414 5.654 -7.515 1.00 86.38 107 LEU A C 1
ATOM 834 O O . LEU A 1 107 ? -8.486 5.008 -8.584 1.00 86.38 107 LEU A O 1
#

pLDDT: mean 83.13, std 12.69, range [50.47, 96.31]

Foldseek 3Di:
DPPPPDDPPPPVVVVVVVVVVVVVVLLVVLVVLLVVLVVLLCVLCVCVVVCPPVVVVVVCVVVSVVVNVVSLVCNVVRNLVVLLVVLVVCVVVVHHDPSVVVNVVSD